Protein AF-A0A8T4JEM9-F1 (afdb_monomer_lite)

Secondary structure (DSSP, 8-state):
---GGGBTTEEE--EETTEE--EEES---S-EEEEEEEETTEEEEEEEEESS-SS-TT--B--

Radius of gyration: 15.67 Å; chains: 1; bounding box: 33×32×40 Å

Structure (mmCIF, N/CA/C/O backbone):
data_AF-A0A8T4JEM9-F1
#
_entry.id   AF-A0A8T4JEM9-F1
#
loop_
_atom_site.group_PDB
_atom_site.id
_atom_site.type_symbol
_atom_site.label_atom_id
_atom_site.label_alt_id
_atom_site.label_comp_id
_atom_site.label_asym_id
_atom_site.label_entity_id
_atom_site.label_seq_id
_atom_s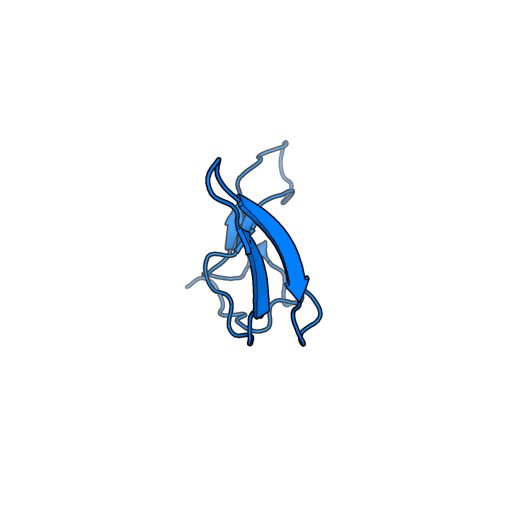ite.pdbx_PDB_ins_code
_atom_site.Cartn_x
_atom_site.Cartn_y
_atom_site.Cartn_z
_atom_site.occupancy
_atom_site.B_iso_or_equiv
_atom_site.auth_seq_id
_atom_site.auth_comp_id
_atom_site.auth_asym_id
_atom_site.auth_atom_id
_atom_site.pdbx_PDB_model_num
ATOM 1 N N . MET A 1 1 ? -13.833 9.876 12.115 1.00 57.06 1 MET A N 1
ATOM 2 C CA . MET A 1 1 ? -13.712 9.885 10.635 1.00 57.06 1 MET A CA 1
ATOM 3 C C . MET A 1 1 ? -12.668 8.843 10.252 1.00 57.06 1 MET A C 1
ATOM 5 O O . MET A 1 1 ? -11.671 8.761 10.958 1.00 57.06 1 MET A O 1
ATOM 9 N N . LYS A 1 2 ? -12.893 8.015 9.220 1.00 68.31 2 LYS A N 1
ATOM 10 C CA . LYS A 1 2 ? -11.906 7.002 8.798 1.00 68.31 2 LYS A CA 1
ATOM 11 C C . LYS A 1 2 ? -10.722 7.709 8.124 1.00 68.31 2 LYS A C 1
ATOM 13 O O . LYS A 1 2 ? -10.857 8.143 6.986 1.00 68.31 2 LYS A O 1
ATOM 18 N N . SER A 1 3 ? -9.605 7.861 8.834 1.00 73.94 3 SER A N 1
ATOM 19 C CA . SER A 1 3 ? -8.335 8.373 8.298 1.00 73.94 3 SER A CA 1
ATOM 20 C C . SER A 1 3 ? -7.273 7.276 8.331 1.00 73.94 3 SER A C 1
ATOM 22 O O . SER A 1 3 ? -7.347 6.370 9.163 1.00 73.94 3 SER A O 1
ATOM 24 N N . CYS A 1 4 ? -6.276 7.359 7.445 1.00 76.50 4 CYS A N 1
ATOM 25 C CA . CYS A 1 4 ? -5.128 6.450 7.456 1.00 76.50 4 CYS A CA 1
ATOM 26 C C . CYS A 1 4 ? -4.453 6.424 8.834 1.00 76.50 4 CYS A C 1
ATOM 28 O O . CYS A 1 4 ? -4.172 5.352 9.353 1.00 76.50 4 CYS A O 1
ATOM 30 N N . GLY A 1 5 ? -4.329 7.574 9.489 1.00 77.06 5 GLY A N 1
ATOM 31 C CA . GLY A 1 5 ? -3.815 7.694 10.844 1.00 77.06 5 GLY A CA 1
ATOM 32 C C . GLY A 1 5 ? -4.385 6.800 11.915 1.00 77.06 5 GLY A C 1
ATOM 33 O O . GLY A 1 5 ? -3.665 6.217 12.731 1.00 77.06 5 GLY A O 1
ATOM 34 N N . ASN A 1 6 ? -5.703 6.651 11.864 1.00 82.19 6 ASN A N 1
ATOM 35 C CA . ASN A 1 6 ? -6.460 5.857 12.816 1.00 82.19 6 ASN A CA 1
ATOM 36 C C . ASN A 1 6 ? -6.518 4.374 12.413 1.00 82.19 6 ASN A C 1
ATOM 38 O O . ASN A 1 6 ? -7.111 3.579 13.134 1.00 82.19 6 ASN A O 1
ATOM 42 N N . CYS A 1 7 ? -5.913 3.982 11.285 1.00 82.06 7 CYS A N 1
ATOM 43 C CA . CYS A 1 7 ? -5.888 2.606 10.794 1.00 82.06 7 CYS A CA 1
ATOM 44 C C . CYS A 1 7 ? -4.685 1.830 11.355 1.00 82.06 7 CYS A C 1
ATOM 46 O O . CYS A 1 7 ? -3.540 2.257 11.200 1.00 82.06 7 CYS A O 1
ATOM 48 N N . LYS A 1 8 ? -4.905 0.648 11.941 1.00 86.62 8 LYS A N 1
ATOM 49 C CA . LYS A 1 8 ? -3.853 -0.223 12.501 1.00 86.62 8 LYS A CA 1
ATOM 50 C C . LYS A 1 8 ? -2.834 -0.702 11.461 1.00 86.62 8 LYS A C 1
ATOM 52 O O . LYS A 1 8 ? -1.700 -1.021 11.808 1.00 86.62 8 LYS A O 1
ATOM 57 N N . HIS A 1 9 ? -3.236 -0.741 10.192 1.00 84.25 9 HIS A N 1
ATOM 58 C CA . HIS A 1 9 ? -2.399 -1.186 9.073 1.00 84.25 9 HIS A CA 1
ATOM 59 C C . HIS A 1 9 ? -1.548 -0.074 8.476 1.00 84.25 9 HIS A C 1
ATOM 61 O O . HIS A 1 9 ? -0.619 -0.346 7.713 1.00 84.25 9 HIS A O 1
ATOM 67 N N . TRP A 1 10 ? -1.853 1.176 8.812 1.00 83.31 10 TRP A N 1
ATOM 68 C CA . TRP A 1 10 ? -1.086 2.322 8.369 1.00 83.31 10 TRP A CA 1
ATOM 69 C C . TRP A 1 10 ? 0.037 2.634 9.354 1.00 83.31 10 TRP A C 1
ATOM 71 O O . TRP A 1 10 ? -0.149 2.671 10.577 1.00 83.31 10 TRP A O 1
ATOM 81 N N . ARG A 1 11 ? 1.216 2.908 8.803 1.00 85.56 11 ARG A N 1
ATOM 82 C CA . ARG A 1 11 ? 2.382 3.362 9.552 1.00 85.56 11 ARG A CA 1
ATOM 83 C C . ARG A 1 11 ? 2.916 4.644 8.935 1.00 85.56 11 ARG A C 1
ATOM 85 O O . ARG A 1 11 ? 3.360 4.621 7.792 1.00 85.56 11 ARG A O 1
ATOM 92 N N . GLN A 1 12 ? 2.953 5.713 9.724 1.00 83.06 12 GLN A N 1
ATOM 93 C CA . GLN A 1 12 ? 3.627 6.952 9.350 1.00 83.06 12 GLN A CA 1
ATOM 94 C C . GLN A 1 12 ? 5.108 6.695 9.068 1.00 83.06 12 GLN A C 1
ATOM 96 O O . GLN A 1 12 ? 5.786 6.016 9.848 1.00 83.06 12 GLN A O 1
ATOM 101 N N . THR A 1 13 ? 5.607 7.243 7.967 1.00 84.38 13 THR A N 1
ATOM 102 C CA . THR A 1 13 ? 7.027 7.164 7.591 1.00 84.38 13 THR A CA 1
ATOM 103 C C . THR A 1 13 ? 7.717 8.520 7.617 1.00 84.38 13 THR A C 1
ATOM 105 O O . THR A 1 13 ? 8.941 8.568 7.681 1.00 84.38 13 THR A O 1
ATOM 108 N N . THR A 1 14 ? 6.952 9.611 7.624 1.00 81.50 14 THR A N 1
ATOM 109 C CA . THR A 1 14 ? 7.472 10.984 7.657 1.00 81.50 14 THR A CA 1
ATOM 110 C C . THR A 1 14 ? 6.819 11.779 8.779 1.00 81.50 14 THR A C 1
ATOM 112 O O . THR A 1 14 ? 5.590 11.873 8.832 1.00 81.50 14 THR A O 1
ATOM 115 N N . PHE A 1 15 ? 7.626 12.387 9.647 1.00 78.19 15 PHE A N 1
ATOM 116 C CA . PHE A 1 15 ? 7.160 13.196 10.772 1.00 78.19 15 PHE A CA 1
ATOM 117 C C . PHE A 1 15 ? 7.534 14.664 10.531 1.00 78.19 15 PHE A C 1
ATOM 119 O O . PHE A 1 15 ? 8.712 15.008 10.548 1.00 78.19 15 PHE A O 1
ATOM 126 N N . TYR A 1 16 ? 6.527 15.506 10.298 1.00 74.44 16 TYR A N 1
ATOM 127 C CA . TYR A 1 16 ? 6.624 16.966 10.385 1.00 74.44 16 TYR A CA 1
ATOM 128 C C . TYR A 1 16 ? 5.815 17.413 11.603 1.00 74.44 16 TYR A C 1
ATOM 130 O O . TYR A 1 16 ? 4.864 16.723 11.984 1.00 74.44 16 TYR A O 1
ATOM 138 N N . ASP A 1 17 ? 6.210 18.525 12.221 1.00 77.62 17 ASP A N 1
ATOM 139 C CA . ASP A 1 17 ? 5.699 18.970 13.520 1.00 77.62 17 ASP A CA 1
ATOM 140 C C . ASP A 1 17 ? 4.163 18.945 13.6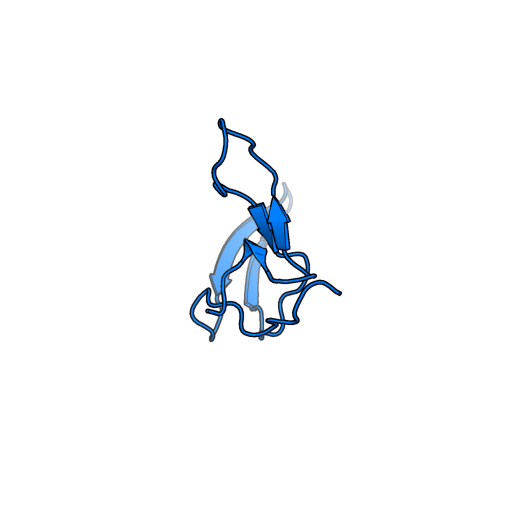01 1.00 77.62 17 ASP A C 1
ATOM 142 O O . ASP A 1 17 ? 3.468 19.796 13.050 1.00 77.62 17 ASP A O 1
ATOM 146 N N . GLY A 1 18 ? 3.638 17.944 14.317 1.00 64.75 18 GLY A N 1
ATOM 147 C CA . GLY A 1 18 ? 2.227 17.842 14.690 1.00 64.75 18 GLY A CA 1
ATOM 148 C C . GLY A 1 18 ? 1.249 17.363 13.610 1.00 64.75 18 GLY A C 1
ATOM 149 O O . GLY A 1 18 ? 0.046 17.481 13.837 1.00 64.75 18 GLY A O 1
ATOM 150 N N . VAL A 1 19 ? 1.706 16.824 12.469 1.00 64.88 19 VAL A N 1
ATOM 151 C CA . VAL A 1 19 ? 0.808 16.429 11.360 1.00 64.88 19 VAL A CA 1
ATOM 152 C C . VAL A 1 19 ? 1.049 14.997 10.873 1.00 64.88 19 VAL A C 1
ATOM 154 O O . VAL A 1 19 ? 2.185 14.518 10.815 1.00 64.88 19 VAL A O 1
ATOM 157 N N . GLU A 1 20 ? -0.032 14.316 10.483 1.00 68.19 20 GLU A N 1
ATOM 158 C CA . GLU A 1 20 ? 0.050 13.109 9.659 1.00 68.19 20 GLU A CA 1
ATOM 159 C C . GLU A 1 20 ? 0.336 13.490 8.215 1.00 68.19 20 GLU A C 1
ATOM 161 O O . GLU A 1 20 ? -0.430 14.225 7.595 1.00 68.19 20 GLU A O 1
ATOM 166 N N . ASN A 1 21 ? 1.447 12.975 7.702 1.00 71.06 21 ASN A N 1
ATOM 167 C CA . ASN A 1 21 ? 1.916 13.255 6.352 1.00 71.06 21 ASN A CA 1
ATOM 168 C C . ASN A 1 21 ? 1.854 11.956 5.548 1.00 71.06 21 ASN A C 1
ATOM 170 O O . ASN A 1 21 ? 0.780 11.376 5.385 1.00 71.06 21 ASN A O 1
ATOM 174 N N . ASP A 1 22 ? 3.013 11.435 5.152 1.00 79.00 22 ASP A N 1
ATOM 175 C CA . ASP A 1 22 ? 3.122 10.196 4.406 1.00 79.00 22 ASP A CA 1
ATOM 176 C C . ASP A 1 22 ? 3.275 8.980 5.319 1.00 79.00 22 ASP A C 1
ATOM 178 O O . ASP A 1 22 ? 3.827 9.013 6.431 1.00 79.00 22 ASP A O 1
ATOM 182 N N . GLY A 1 23 ? 2.792 7.856 4.808 1.00 76.75 23 GLY A N 1
ATOM 183 C CA . GLY A 1 23 ? 2.921 6.572 5.461 1.00 76.75 23 GLY A CA 1
ATOM 184 C C . GLY A 1 23 ? 2.719 5.425 4.494 1.00 76.75 23 GLY A C 1
ATOM 185 O O . GLY A 1 23 ? 2.293 5.595 3.354 1.00 76.75 23 GLY A O 1
ATOM 186 N N . VAL A 1 24 ? 3.015 4.233 4.988 1.00 81.56 24 VAL A N 1
ATOM 187 C CA . VAL A 1 24 ? 2.848 2.983 4.253 1.00 81.56 24 VAL A CA 1
ATOM 188 C C . VAL A 1 24 ? 1.649 2.225 4.802 1.00 81.56 24 VAL A C 1
ATOM 190 O O . VAL A 1 24 ? 1.487 2.094 6.019 1.00 81.56 24 VAL A O 1
ATOM 193 N N . CYS A 1 25 ? 0.811 1.703 3.908 1.00 78.56 25 CYS A N 1
ATOM 194 C CA . CYS A 1 25 ? -0.212 0.728 4.266 1.00 78.56 25 CYS A CA 1
ATOM 195 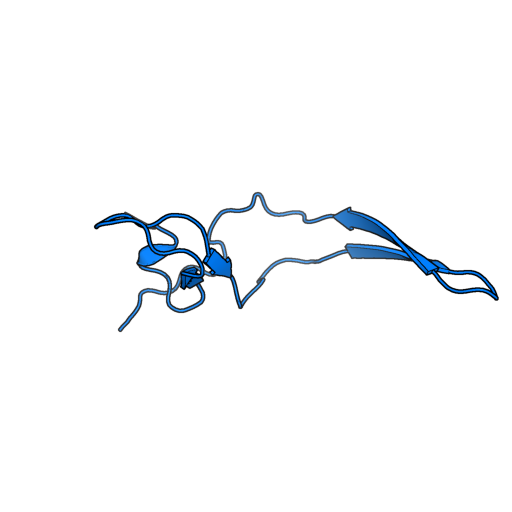C C . CYS A 1 25 ? 0.390 -0.673 4.149 1.00 78.56 25 CYS A C 1
ATOM 197 O O . CYS A 1 25 ? 0.899 -1.044 3.095 1.00 78.56 25 CYS A O 1
ATOM 199 N N . ARG A 1 26 ? 0.370 -1.438 5.242 1.00 75.69 26 ARG A N 1
ATOM 200 C CA . ARG A 1 26 ? 0.957 -2.788 5.303 1.00 75.69 26 ARG A CA 1
ATOM 201 C C . ARG A 1 26 ? 0.009 -3.893 4.858 1.00 75.69 26 ARG A C 1
ATOM 203 O O . ARG A 1 26 ? 0.454 -5.017 4.662 1.00 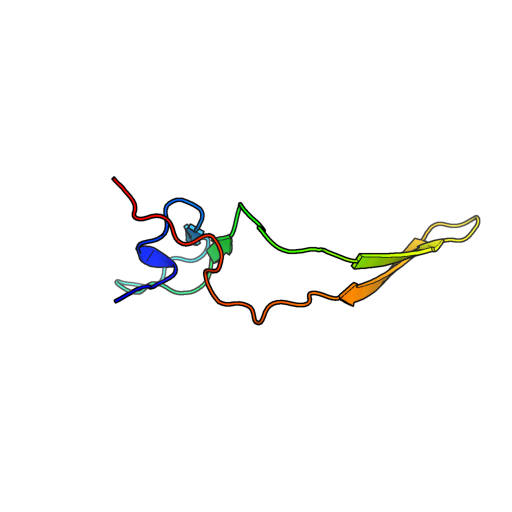75.69 26 ARG A O 1
ATOM 210 N N . GLU A 1 27 ? -1.273 -3.579 4.717 1.00 70.38 27 GLU A N 1
ATOM 211 C CA . GLU A 1 27 ? -2.283 -4.515 4.245 1.00 70.38 27 GLU A CA 1
ATOM 212 C C . GLU A 1 27 ? -2.970 -3.942 3.010 1.00 70.38 27 GLU A C 1
ATOM 214 O O . GLU A 1 27 ? -3.441 -2.802 3.008 1.00 70.38 27 GLU A O 1
ATOM 219 N N . ILE A 1 28 ? 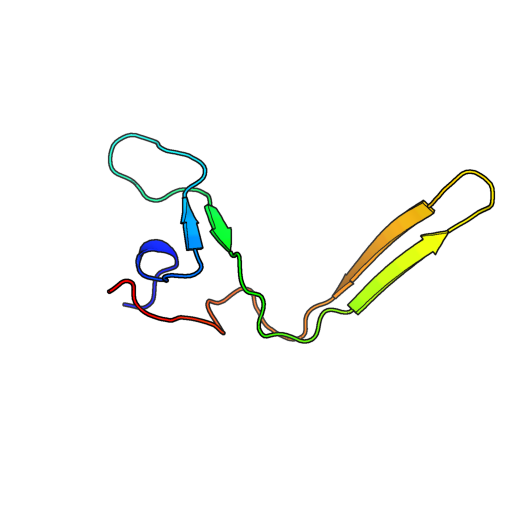-3.018 -4.753 1.960 1.00 69.88 28 ILE A N 1
ATOM 220 C CA . ILE A 1 28 ? -3.791 -4.499 0.753 1.00 69.88 28 ILE A CA 1
ATOM 221 C C . ILE A 1 28 ? -4.844 -5.603 0.713 1.00 69.88 28 ILE A C 1
ATOM 223 O O . ILE A 1 28 ? -4.505 -6.780 0.645 1.00 69.88 28 ILE A O 1
ATOM 227 N N . LYS A 1 29 ? -6.125 -5.230 0.804 1.00 63.81 29 LYS A N 1
ATOM 228 C CA . LYS A 1 29 ? -7.247 -6.184 0.733 1.00 63.81 29 LYS A CA 1
ATOM 229 C C . LYS A 1 29 ? -7.732 -6.465 -0.688 1.00 63.81 29 LYS A C 1
ATOM 231 O O . LYS A 1 29 ? -8.662 -7.246 -0.860 1.00 63.81 29 LYS A O 1
ATOM 236 N N . THR A 1 30 ? -7.148 -5.795 -1.675 1.00 65.19 30 THR A N 1
ATOM 237 C CA . THR A 1 30 ? -7.631 -5.815 -3.052 1.00 65.19 30 THR A CA 1
ATOM 238 C C . THR A 1 30 ? -6.914 -6.853 -3.908 1.00 65.19 30 THR A C 1
ATOM 240 O O . THR A 1 30 ? -5.831 -7.332 -3.562 1.00 65.19 30 THR A O 1
ATOM 243 N N . HIS A 1 31 ? -7.540 -7.184 -5.033 1.00 68.06 31 HIS A N 1
ATOM 244 C CA . HIS A 1 31 ? -6.893 -7.904 -6.115 1.00 68.06 31 HIS A CA 1
ATOM 245 C C . HIS A 1 31 ? -5.827 -6.989 -6.728 1.00 68.06 31 HIS A C 1
ATOM 247 O O . HIS A 1 31 ? -6.134 -5.880 -7.164 1.00 68.06 31 HIS A O 1
ATOM 253 N N . LEU A 1 32 ? -4.576 -7.444 -6.703 1.00 72.44 32 LEU A N 1
ATOM 254 C CA . LEU A 1 32 ? -3.442 -6.731 -7.272 1.00 72.44 32 LEU A CA 1
ATOM 255 C C . LEU A 1 32 ? -2.962 -7.509 -8.490 1.00 72.44 32 LEU A C 1
ATOM 257 O O . LEU A 1 32 ? -2.509 -8.647 -8.347 1.00 72.44 32 LEU A O 1
ATOM 261 N N . GLU A 1 33 ? -3.045 -6.887 -9.660 1.00 75.50 33 GLU A N 1
ATOM 262 C CA . GLU A 1 33 ? -2.452 -7.428 -10.877 1.00 75.50 33 GLU A CA 1
ATOM 263 C C . GLU A 1 33 ? -1.157 -6.668 -11.164 1.00 75.50 33 GLU A C 1
ATOM 265 O O . GLU A 1 33 ? -1.130 -5.435 -11.213 1.00 75.50 33 GLU A O 1
ATOM 270 N N . ILE A 1 34 ? -0.056 -7.413 -11.268 1.00 78.75 34 ILE A N 1
ATOM 271 C CA . ILE A 1 34 ? 1.266 -6.864 -11.564 1.00 78.75 34 ILE A CA 1
ATOM 272 C C . ILE A 1 34 ? 1.727 -7.485 -12.872 1.00 78.75 34 ILE A C 1
ATOM 274 O O . ILE A 1 34 ? 1.992 -8.688 -12.932 1.00 78.75 34 ILE A O 1
ATOM 278 N N . GLU A 1 35 ? 1.877 -6.656 -13.898 1.00 84.12 35 GLU A N 1
ATOM 279 C CA . GLU A 1 35 ? 2.503 -7.077 -15.141 1.00 84.12 35 GLU A CA 1
ATOM 280 C C . GLU A 1 35 ? 4.017 -6.890 -15.027 1.00 84.12 35 GLU A C 1
ATOM 282 O O . GLU A 1 35 ? 4.525 -5.771 -14.878 1.00 84.12 35 GLU A O 1
ATOM 287 N N . VAL A 1 36 ? 4.751 -8.002 -15.089 1.00 84.88 36 VAL A N 1
ATOM 288 C CA . VAL A 1 36 ? 6.214 -7.998 -15.079 1.00 84.88 36 VAL A CA 1
ATOM 289 C C . VAL A 1 36 ? 6.714 -8.324 -16.477 1.00 84.88 36 VAL A C 1
ATOM 291 O O . VAL A 1 36 ? 6.498 -9.422 -16.990 1.00 84.88 36 VAL A O 1
ATOM 294 N N . ILE A 1 37 ? 7.429 -7.377 -17.074 1.00 84.75 37 ILE A N 1
ATOM 295 C CA . ILE A 1 37 ? 8.060 -7.550 -18.378 1.00 84.75 37 ILE A CA 1
ATOM 296 C C . ILE A 1 37 ? 9.486 -8.032 -18.122 1.00 84.75 37 ILE A C 1
ATOM 298 O O . ILE A 1 37 ? 10.314 -7.282 -17.601 1.00 84.75 37 ILE A O 1
ATOM 302 N N . VAL A 1 38 ? 9.771 -9.292 -18.455 1.00 88.19 38 VAL A N 1
ATOM 303 C CA . VAL A 1 38 ? 11.072 -9.935 -18.208 1.00 88.19 38 VAL A CA 1
ATOM 304 C C . VAL A 1 38 ? 11.791 -10.307 -19.503 1.00 88.19 38 VAL A C 1
ATOM 306 O O . VAL A 1 38 ? 11.174 -10.719 -20.484 1.00 88.19 38 VAL A O 1
ATOM 309 N N . GLY A 1 39 ? 13.117 -10.201 -19.474 1.00 85.56 39 GLY A N 1
ATOM 310 C CA . GLY A 1 39 ? 14.041 -10.672 -20.499 1.00 85.56 39 GLY A CA 1
ATOM 311 C C . GLY A 1 39 ? 15.263 -11.351 -19.875 1.00 85.56 39 GLY A C 1
ATOM 312 O O . GLY A 1 39 ? 15.377 -11.483 -18.657 1.00 85.56 39 GLY A O 1
ATOM 313 N N . TRP A 1 40 ? 16.194 -11.791 -20.721 1.00 79.94 40 TRP A N 1
ATOM 314 C CA . TRP A 1 40 ? 17.392 -12.523 -20.290 1.00 79.94 40 TRP A CA 1
ATOM 315 C C . TRP A 1 40 ? 18.341 -11.680 -19.423 1.00 79.94 40 TRP A C 1
ATOM 317 O O . TRP A 1 40 ? 19.032 -12.230 -18.572 1.00 79.94 40 TRP A O 1
ATOM 327 N N . ASP A 1 41 ? 18.307 -10.355 -19.583 1.00 86.12 41 ASP A N 1
ATOM 328 C CA . ASP A 1 41 ? 19.147 -9.403 -18.845 1.00 86.12 41 ASP A CA 1
ATOM 329 C C . ASP A 1 41 ? 18.437 -8.772 -17.629 1.00 86.12 41 ASP A C 1
ATOM 331 O O . ASP A 1 41 ? 18.961 -7.849 -17.005 1.00 86.12 41 ASP A O 1
ATOM 335 N N . GLY A 1 42 ? 17.237 -9.253 -17.280 1.00 80.44 42 GLY A N 1
ATOM 336 C CA . GLY A 1 42 ? 16.429 -8.740 -16.170 1.00 80.44 42 GLY A CA 1
ATOM 337 C C . GLY A 1 42 ? 15.023 -8.322 -16.595 1.00 80.44 42 GLY A C 1
ATOM 338 O O . GLY A 1 42 ? 14.584 -8.585 -17.712 1.00 80.44 42 GLY A O 1
ATOM 339 N N . GLY A 1 43 ? 14.284 -7.684 -15.688 1.00 82.81 43 GLY A N 1
ATOM 340 C CA . GLY A 1 43 ? 12.904 -7.279 -15.940 1.00 82.81 43 GLY A CA 1
ATOM 341 C C . GLY A 1 43 ? 12.509 -6.001 -15.221 1.00 82.81 43 GLY A C 1
ATOM 342 O O . GLY A 1 43 ? 13.171 -5.567 -14.276 1.00 82.81 43 GLY A O 1
ATOM 343 N N . VAL A 1 44 ? 11.415 -5.409 -15.686 1.00 82.31 44 VAL A N 1
ATOM 344 C CA . VAL A 1 44 ? 10.802 -4.208 -15.117 1.00 82.31 44 VAL A CA 1
ATOM 345 C C . VAL A 1 44 ? 9.333 -4.475 -14.816 1.00 82.31 44 VAL A C 1
ATOM 347 O O . VAL A 1 44 ? 8.680 -5.282 -15.480 1.00 82.31 44 VAL A O 1
ATOM 350 N N . ILE A 1 45 ? 8.803 -3.787 -13.809 1.00 81.62 45 ILE A N 1
ATOM 351 C CA . ILE A 1 45 ? 7.358 -3.748 -13.583 1.00 81.62 45 ILE A CA 1
ATOM 352 C C . ILE A 1 45 ? 6.775 -2.811 -14.639 1.00 81.62 45 ILE A C 1
ATOM 354 O O . ILE A 1 45 ? 7.126 -1.631 -14.668 1.00 81.62 45 ILE A O 1
ATOM 358 N N . GLY A 1 46 ? 5.940 -3.354 -15.524 1.00 73.75 46 GLY A N 1
ATOM 359 C CA . GLY A 1 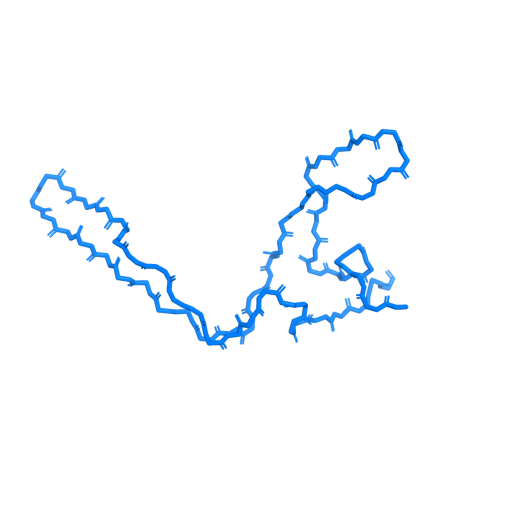46 ? 5.284 -2.589 -16.582 1.00 73.75 46 GLY A CA 1
ATOM 360 C C . GLY A 1 46 ? 4.066 -1.846 -16.049 1.00 73.75 46 GLY A C 1
ATOM 361 O O . GLY A 1 46 ? 3.952 -0.633 -16.220 1.00 73.75 46 GLY A O 1
ATOM 362 N N . VAL A 1 47 ? 3.179 -2.571 -15.363 1.00 74.00 47 VAL A N 1
ATOM 363 C CA . VAL A 1 47 ? 1.888 -2.054 -14.897 1.00 74.00 47 VAL A CA 1
ATOM 364 C C . VAL A 1 47 ? 1.555 -2.614 -13.512 1.00 74.00 47 VAL A C 1
ATOM 366 O O . VAL A 1 47 ? 1.847 -3.770 -13.206 1.00 74.00 47 VAL A O 1
ATOM 369 N N . ILE A 1 48 ? 0.940 -1.775 -12.673 1.00 72.00 48 ILE A N 1
ATOM 370 C CA . ILE A 1 48 ? 0.297 -2.174 -11.416 1.00 72.00 48 ILE A CA 1
ATOM 371 C C . ILE A 1 48 ? -1.157 -1.707 -11.486 1.00 72.00 48 ILE A C 1
ATOM 373 O O . ILE A 1 48 ? -1.412 -0.500 -11.496 1.00 72.00 48 ILE A O 1
ATOM 377 N N . GLU A 1 49 ? -2.098 -2.647 -11.509 1.00 70.75 49 GLU A N 1
ATOM 378 C CA . GLU A 1 49 ? -3.535 -2.367 -11.526 1.00 70.75 49 GLU A CA 1
ATOM 379 C C . GLU A 1 49 ? -4.215 -2.826 -10.230 1.00 70.75 49 GLU A C 1
ATOM 381 O O . GLU A 1 49 ? -3.893 -3.860 -9.642 1.00 70.75 49 GLU A O 1
ATOM 386 N N . THR A 1 50 ? -5.169 -2.013 -9.771 1.00 67.88 50 THR A N 1
ATOM 387 C CA . THR A 1 50 ? -6.011 -2.276 -8.598 1.00 67.88 50 THR A CA 1
ATOM 388 C C . THR A 1 50 ? -7.443 -1.873 -8.917 1.00 67.88 50 THR A C 1
ATOM 390 O O . THR A 1 50 ? -7.691 -0.788 -9.448 1.00 67.88 50 THR A O 1
ATOM 393 N N . THR A 1 51 ? -8.404 -2.728 -8.567 1.00 64.62 51 THR A N 1
ATOM 394 C CA . THR A 1 51 ? -9.837 -2.449 -8.765 1.00 64.62 51 THR A CA 1
ATOM 395 C C . THR A 1 51 ? -10.390 -1.460 -7.742 1.00 64.62 51 THR A C 1
ATOM 397 O O . THR A 1 51 ? -11.432 -0.842 -7.964 1.00 64.62 51 THR A O 1
ATOM 400 N N . ASP A 1 52 ? -9.700 -1.292 -6.615 1.00 57.00 52 ASP A N 1
ATOM 401 C CA . ASP A 1 52 ? -10.091 -0.354 -5.574 1.00 57.00 52 ASP A CA 1
ATOM 402 C C . ASP A 1 52 ? -9.387 0.991 -5.749 1.00 57.00 52 ASP A C 1
ATOM 404 O O . ASP A 1 52 ? -8.172 1.064 -5.948 1.00 57.00 52 ASP A O 1
ATOM 408 N N . LYS A 1 53 ? -10.149 2.083 -5.587 1.00 52.31 53 LYS A N 1
ATOM 409 C CA . LYS A 1 53 ? -9.555 3.391 -5.280 1.00 52.31 53 LYS A CA 1
ATOM 410 C C . LYS A 1 53 ? -8.675 3.207 -4.034 1.00 52.31 53 LYS A C 1
ATOM 412 O O . LYS A 1 53 ? -9.042 2.446 -3.145 1.00 52.31 53 LYS A O 1
ATOM 417 N N . PHE A 1 54 ? -7.547 3.908 -3.928 1.00 52.81 54 PHE A N 1
ATOM 418 C CA . PHE A 1 54 ? -6.733 3.930 -2.704 1.00 52.81 54 PHE A CA 1
ATOM 419 C C . PHE A 1 54 ? -7.499 4.636 -1.558 1.00 52.81 54 PHE A C 1
ATOM 421 O O . PHE A 1 54 ? -7.183 5.749 -1.156 1.00 52.81 54 PHE A O 1
ATOM 428 N N . TYR A 1 55 ? -8.572 4.025 -1.059 1.00 58.28 55 TYR A N 1
ATOM 429 C CA . TYR A 1 55 ? -9.198 4.318 0.226 1.00 58.28 55 TYR A CA 1
ATOM 430 C C . TYR A 1 55 ? -8.784 3.215 1.202 1.00 58.28 55 TYR A C 1
ATOM 432 O O . TYR A 1 55 ? -8.335 2.147 0.787 1.00 58.28 55 TYR A O 1
ATOM 440 N N . CYS A 1 56 ? -8.916 3.445 2.511 1.00 62.84 56 CYS A N 1
ATOM 441 C CA . CYS A 1 56 ? -8.675 2.404 3.516 1.00 62.84 56 CYS A CA 1
ATOM 442 C C . CYS A 1 56 ? -9.760 1.306 3.434 1.00 62.84 56 CYS A C 1
ATOM 444 O O . CYS A 1 56 ? -10.596 1.182 4.329 1.00 62.84 56 CYS A O 1
ATOM 446 N N . ALA A 1 57 ? -9.769 0.508 2.364 1.00 65.44 57 ALA A N 1
ATOM 447 C CA . ALA A 1 57 ? -10.657 -0.640 2.184 1.00 65.44 57 ALA A CA 1
ATOM 448 C C . ALA A 1 57 ? -10.454 -1.676 3.305 1.00 65.44 57 ALA A C 1
ATOM 450 O O . ALA A 1 57 ? -11.403 -2.312 3.757 1.00 65.44 57 ALA A O 1
ATOM 451 N N . ALA A 1 58 ? -9.227 -1.768 3.825 1.00 71.00 58 ALA A N 1
ATOM 452 C CA . ALA A 1 58 ? -8.870 -2.552 5.002 1.00 71.00 58 ALA A CA 1
ATOM 453 C C . ALA A 1 58 ? -8.914 -1.746 6.316 1.00 71.00 58 ALA A C 1
ATOM 455 O O . ALA A 1 58 ? -8.222 -2.112 7.255 1.00 71.00 58 ALA A O 1
ATOM 456 N N . PHE A 1 59 ? -9.661 -0.635 6.414 1.00 78.25 59 PHE A N 1
ATOM 457 C CA . PHE A 1 59 ? -9.666 0.170 7.644 1.00 78.25 59 PHE A CA 1
ATOM 458 C C . PHE A 1 59 ? -10.032 -0.678 8.867 1.00 78.25 59 PHE A C 1
ATOM 460 O O . PHE A 1 59 ? -11.149 -1.185 8.972 1.00 78.25 59 PHE A O 1
ATOM 467 N N . GLU A 1 60 ? -9.117 -0.732 9.824 1.00 84.38 60 GLU A N 1
ATOM 468 C CA . GLU A 1 60 ? -9.356 -1.258 11.158 1.00 84.38 60 GLU A CA 1
ATOM 469 C C . GLU A 1 60 ? -8.760 -0.287 12.166 1.00 84.38 60 GLU A C 1
ATOM 471 O O . GLU A 1 60 ? -7.604 0.105 12.033 1.00 84.38 60 GLU A O 1
ATOM 476 N N . GLU A 1 61 ? -9.548 0.122 13.152 1.00 86.25 61 GLU A N 1
ATOM 477 C CA . GLU A 1 61 ? -9.143 1.145 14.112 1.00 86.25 61 GLU A CA 1
ATOM 478 C C . GLU A 1 61 ? -7.968 0.665 14.985 1.00 86.25 61 GLU A C 1
ATOM 480 O O . GLU A 1 61 ? -7.921 -0.501 15.393 1.00 86.25 61 GLU A O 1
ATOM 485 N N . LYS A 1 62 ? -6.997 1.549 15.253 1.00 83.75 62 LYS A N 1
ATOM 486 C CA . LYS A 1 62 ? -5.931 1.292 16.236 1.00 83.75 62 LYS A CA 1
ATOM 487 C C . LYS A 1 62 ? -6.577 1.117 17.617 1.00 83.75 62 LYS A C 1
ATOM 489 O O . LYS A 1 62 ? -7.264 2.022 18.080 1.00 83.75 62 LYS A O 1
ATOM 494 N N . LYS A 1 63 ? -6.385 -0.049 18.238 1.00 73.19 63 LYS A N 1
ATOM 495 C CA . LYS A 1 63 ? -6.740 -0.287 19.645 1.00 73.19 63 LYS A CA 1
ATOM 496 C C . LYS A 1 63 ? -5.671 0.265 20.575 1.00 73.19 63 LYS A C 1
ATOM 498 O O . LYS A 1 63 ? -4.489 0.230 20.165 1.00 73.19 63 LYS A O 1
#

Foldseek 3Di:
DQDLVQAPQWDQPDDDPPDRDDTDRNDDPWDWDWDWAADPVGIDTPDIDTPDDPDPPVGDGDD

Sequence (63 aa):
MKSCGNCKHWRQTTFYDGVENDGVCREIKTHLEIEVIVGWDGGVIGVIETTDKFYCAAFEEKK

pLDDT: mean 75.08, std 8.93, range [52.31, 88.19]